Protein AF-A0AAT9HBZ9-F1 (afdb_monomer_lite)

Secondary structure (DSSP, 8-state):
-GGGGHHHHGGG-EEEEEES--TT--SS---GGGTGGG--TT--EEEEEESS-EEEE-STT------SS--EEEEEE-S----HIIIIIHHHTT-SEEEE-PPPTTHHHHSS-SSEEEEEEE---HHHHHHHHHHSPPEE-TTT--EESSSS-TTT---PPPPTT--------

Radius of gyration: 20.31 Å; chains: 1; bounding box: 42×44×54 Å

Sequence (173 aa):
MLASAGRLLIHYIHAGALLGSVARLDRVPVDLKQHAKSWMPGTQFAVVAHPQPQLVRLGPETRLDGPEFGTWMLVAKGQLPSDWVTATLAPAWNVQGLRETPLPAESPAWWGTGKVVEFCTYLPDLSVLYQLVTSVRRGRCHWCGIDVIGDRCVFCSAVPPAPEGTPALTRGT

Foldseek 3Di:
DLLLCCVVFQQQKWKWKKAQDQPPQDLAPDDCVVVVVPPDHPWIWTFTRPDHTDIDIDDDPDDDDEDPDEKEKEKEAFPAPDCCCVPPVCVVNVHPYYDYDHDPPCVCVNSVHRNIIIMMIGDPDPVVSVVSVVVADWDADPPPRDIHGDQADPPPRDGDDDPPDDPPPPDDD

Structure (mmCIF, N/CA/C/O backbone):
data_AF-A0AAT9HBZ9-F1
#
_entry.id   AF-A0AAT9HBZ9-F1
#
loop_
_atom_site.group_PDB
_atom_site.id
_atom_site.type_symbol
_atom_site.label_atom_id
_atom_site.label_alt_id
_atom_site.label_comp_id
_atom_site.label_asym_id
_atom_site.label_entity_id
_atom_site.label_seq_id
_atom_site.pdbx_PDB_ins_code
_atom_site.Cartn_x
_atom_site.Cartn_y
_atom_site.Cartn_z
_atom_site.occupancy
_atom_site.B_iso_or_equiv
_atom_site.auth_seq_id
_atom_site.auth_comp_id
_atom_site.auth_asym_id
_atom_site.auth_atom_id
_atom_site.pdbx_PDB_model_num
ATOM 1 N N . MET A 1 1 ? 13.230 5.069 -19.114 1.00 55.19 1 MET A N 1
ATOM 2 C CA . MET A 1 1 ? 13.623 3.704 -18.690 1.00 55.19 1 MET A CA 1
ATOM 3 C C . MET A 1 1 ? 12.900 3.241 -17.431 1.00 55.19 1 MET A C 1
ATOM 5 O O . MET A 1 1 ? 12.344 2.156 -17.477 1.00 55.19 1 MET A O 1
ATOM 9 N N . LEU A 1 2 ? 12.837 4.032 -16.349 1.00 57.94 2 LEU A N 1
ATOM 10 C CA . LEU A 1 2 ? 12.148 3.618 -15.112 1.00 57.94 2 LEU A CA 1
ATOM 11 C C . LEU A 1 2 ? 10.648 3.322 -15.315 1.00 57.94 2 LEU A C 1
ATOM 13 O O . LEU A 1 2 ? 10.149 2.319 -14.821 1.00 57.94 2 LEU A O 1
ATOM 17 N N . ALA A 1 3 ? 9.959 4.120 -16.139 1.00 60.16 3 ALA A N 1
ATOM 18 C CA . ALA A 1 3 ? 8.561 3.874 -16.510 1.00 60.16 3 ALA A CA 1
ATOM 19 C C . ALA A 1 3 ? 8.339 2.497 -17.177 1.00 60.16 3 ALA A C 1
ATOM 21 O O . ALA A 1 3 ? 7.303 1.872 -16.976 1.00 60.16 3 ALA A O 1
ATOM 22 N N . SER A 1 4 ? 9.332 1.984 -17.916 1.00 62.81 4 SER A N 1
ATOM 23 C CA . SER A 1 4 ? 9.277 0.655 -18.542 1.00 62.81 4 SER A CA 1
ATOM 24 C C . SER A 1 4 ? 9.409 -0.487 -17.534 1.00 62.81 4 SER A C 1
ATOM 26 O O . SER A 1 4 ? 9.047 -1.614 -17.849 1.00 62.81 4 SER A O 1
ATOM 28 N N . ALA A 1 5 ? 9.904 -0.210 -16.325 1.00 72.75 5 ALA A N 1
ATOM 29 C CA . ALA A 1 5 ? 10.064 -1.188 -15.257 1.00 72.75 5 ALA A CA 1
ATOM 30 C C . ALA A 1 5 ? 8.835 -1.280 -14.341 1.00 72.75 5 ALA A C 1
ATOM 32 O O . ALA A 1 5 ? 8.907 -1.957 -13.324 1.00 72.75 5 ALA A O 1
ATOM 33 N N . GLY A 1 6 ? 7.701 -0.647 -14.672 1.00 74.69 6 GLY A N 1
ATOM 34 C CA . GLY A 1 6 ? 6.510 -0.644 -13.809 1.00 74.69 6 GLY A CA 1
ATOM 35 C C . GLY A 1 6 ? 6.060 -2.043 -13.364 1.00 74.69 6 GLY A C 1
ATOM 36 O O . GLY A 1 6 ? 5.726 -2.236 -12.202 1.00 74.69 6 GLY A O 1
ATOM 37 N N . ARG A 1 7 ? 6.154 -3.047 -14.250 1.00 77.69 7 ARG A N 1
ATOM 38 C CA . ARG A 1 7 ? 5.854 -4.454 -13.920 1.00 77.69 7 ARG A CA 1
ATOM 39 C C . ARG A 1 7 ? 6.842 -5.088 -12.944 1.00 77.69 7 ARG A C 1
ATOM 41 O O . ARG A 1 7 ? 6.452 -5.958 -12.190 1.00 77.69 7 ARG A O 1
ATOM 48 N N . LEU A 1 8 ? 8.103 -4.666 -12.960 1.00 81.56 8 LEU A N 1
ATOM 49 C CA . LEU A 1 8 ? 9.094 -5.099 -11.977 1.00 81.56 8 LEU A CA 1
ATOM 50 C C . LEU A 1 8 ? 8.852 -4.387 -10.642 1.00 81.56 8 LEU A C 1
ATOM 52 O O . LEU A 1 8 ? 8.819 -5.015 -9.592 1.00 81.56 8 LEU A O 1
ATOM 56 N N . LEU A 1 9 ? 8.663 -3.068 -10.700 1.00 84.56 9 LEU A N 1
ATOM 57 C CA . LEU A 1 9 ? 8.566 -2.207 -9.526 1.00 84.56 9 LEU A CA 1
ATOM 58 C C . LEU A 1 9 ? 7.287 -2.434 -8.720 1.00 84.56 9 LEU A C 1
ATOM 60 O O . LEU A 1 9 ? 7.311 -2.231 -7.510 1.00 84.56 9 LEU A O 1
ATOM 64 N N . ILE A 1 10 ? 6.204 -2.903 -9.353 1.00 87.06 10 ILE A N 1
ATOM 65 C CA . ILE A 1 10 ? 4.963 -3.225 -8.641 1.00 87.06 10 ILE A CA 1
ATOM 66 C C . ILE A 1 10 ? 5.215 -4.251 -7.530 1.00 87.06 10 ILE A C 1
ATOM 68 O O . ILE A 1 10 ? 4.677 -4.091 -6.445 1.00 87.06 10 ILE A O 1
ATOM 72 N N . HIS A 1 11 ? 6.116 -5.223 -7.730 1.00 86.56 11 HIS A N 1
ATOM 73 C CA . HIS A 1 11 ? 6.459 -6.239 -6.727 1.00 86.56 11 HIS A CA 1
ATOM 74 C C . HIS A 1 11 ? 7.092 -5.664 -5.453 1.00 86.56 11 HIS A C 1
ATOM 76 O O . HIS A 1 11 ? 7.103 -6.331 -4.423 1.00 86.56 11 HIS A O 1
ATOM 82 N N . TYR A 1 12 ? 7.578 -4.423 -5.508 1.00 89.81 12 TYR A N 1
ATOM 83 C CA . TYR A 1 12 ? 8.163 -3.718 -4.370 1.00 89.81 12 TYR A CA 1
ATOM 84 C C . TYR A 1 12 ? 7.168 -2.783 -3.671 1.00 89.81 12 TYR A C 1
ATOM 86 O O . TYR A 1 12 ? 7.564 -1.975 -2.830 1.00 89.81 12 TYR A O 1
ATOM 94 N N . ILE A 1 13 ? 5.882 -2.889 -4.019 1.00 93.31 13 ILE A N 1
ATOM 95 C CA . ILE A 1 13 ? 4.790 -2.110 -3.444 1.00 93.31 13 ILE A CA 1
ATOM 96 C C . ILE A 1 13 ? 3.873 -3.033 -2.646 1.00 93.31 13 ILE A C 1
ATOM 98 O O . ILE A 1 13 ? 3.368 -4.017 -3.187 1.00 93.31 13 ILE A O 1
ATOM 102 N N . HIS A 1 14 ? 3.604 -2.695 -1.384 1.00 96.19 14 HIS A N 1
ATOM 103 C CA . HIS A 1 14 ? 2.510 -3.312 -0.628 1.00 96.19 14 HIS A CA 1
ATOM 104 C C . HIS A 1 14 ? 1.409 -2.281 -0.442 1.00 96.19 14 HIS A C 1
ATOM 106 O O . HIS A 1 14 ? 1.603 -1.289 0.259 1.00 96.19 14 HIS A O 1
ATOM 112 N N . ALA A 1 15 ? 0.268 -2.506 -1.088 1.00 96.75 15 ALA A N 1
ATOM 113 C CA . ALA A 1 15 ? -0.862 -1.587 -1.075 1.00 96.75 15 ALA A CA 1
ATOM 114 C C . ALA A 1 15 ? -2.043 -2.230 -0.357 1.00 96.75 15 ALA A C 1
ATOM 116 O O . ALA A 1 15 ? -2.399 -3.383 -0.627 1.00 96.75 15 ALA A O 1
ATOM 117 N N . GLY A 1 16 ? -2.659 -1.481 0.547 1.00 97.38 16 GLY A N 1
ATOM 118 C CA . GLY A 1 16 ? -3.715 -1.992 1.399 1.00 97.38 16 GLY A CA 1
ATOM 119 C C . GLY A 1 16 ? -4.492 -0.895 2.105 1.00 97.38 16 GLY A C 1
ATOM 120 O O . GLY A 1 16 ? -4.260 0.298 1.914 1.00 97.38 16 GLY A O 1
ATOM 121 N N . ALA A 1 17 ? -5.444 -1.315 2.926 1.00 97.81 17 ALA A N 1
ATOM 122 C CA . ALA A 1 17 ? -6.250 -0.411 3.718 1.00 97.81 17 ALA A CA 1
ATOM 123 C C . ALA A 1 17 ? -6.763 -1.064 4.996 1.00 97.81 17 ALA A C 1
ATOM 125 O O . ALA A 1 17 ? -7.047 -2.260 5.051 1.00 97.81 17 ALA A O 1
ATOM 126 N N . LEU A 1 18 ? -6.964 -0.234 6.014 1.00 97.25 18 LEU A N 1
ATOM 127 C CA . LEU A 1 18 ? -7.850 -0.540 7.121 1.00 97.25 18 LEU A CA 1
ATOM 128 C C . LEU A 1 18 ? -9.253 -0.029 6.788 1.00 97.25 18 LEU A C 1
ATOM 130 O O . LEU A 1 18 ? -9.443 1.158 6.524 1.00 97.25 18 LEU A O 1
ATOM 134 N N . LEU A 1 19 ? -10.242 -0.917 6.821 1.00 95.38 19 LEU A N 1
ATOM 135 C CA . LEU A 1 19 ? -11.616 -0.638 6.420 1.00 95.38 19 LEU A CA 1
ATOM 136 C C . LEU A 1 19 ? -12.575 -0.780 7.600 1.00 95.38 19 LEU A C 1
ATOM 138 O O . LEU A 1 19 ? -12.548 -1.765 8.335 1.00 95.38 19 LEU A O 1
ATOM 142 N N . GLY A 1 20 ? -13.495 0.172 7.738 1.00 92.38 20 GLY A N 1
ATOM 143 C CA . GLY A 1 20 ? -14.619 0.081 8.676 1.00 92.38 20 GLY A CA 1
ATOM 144 C C . GLY A 1 20 ? -15.790 -0.766 8.162 1.00 92.38 20 GLY A C 1
ATOM 145 O O . GLY A 1 20 ? -16.784 -0.928 8.866 1.00 92.38 20 GLY A O 1
ATOM 146 N N . SER A 1 21 ? -15.728 -1.243 6.916 1.00 88.94 21 SER A N 1
ATOM 147 C CA . SER A 1 21 ? -16.695 -2.170 6.321 1.00 88.94 21 SER A CA 1
ATOM 148 C C . SER A 1 21 ? -16.117 -2.798 5.055 1.00 88.94 21 SER A C 1
ATOM 150 O O . SER A 1 21 ? -15.439 -2.119 4.292 1.00 88.94 21 SER A O 1
ATOM 152 N N . VAL A 1 22 ? -16.445 -4.067 4.810 1.00 89.56 22 VAL A N 1
ATOM 153 C CA . VAL A 1 22 ? -16.076 -4.819 3.595 1.00 89.56 22 VAL A CA 1
ATOM 154 C C . VAL A 1 22 ? -17.304 -5.230 2.772 1.00 89.56 22 VAL A C 1
ATOM 156 O O . VAL A 1 22 ? -17.195 -6.005 1.831 1.00 89.56 22 VAL A O 1
ATOM 159 N N . ALA A 1 23 ? -18.492 -4.708 3.105 1.00 87.38 23 ALA A N 1
ATOM 160 C CA . ALA A 1 23 ? -19.762 -5.142 2.508 1.00 87.38 23 ALA A CA 1
ATOM 161 C C . ALA A 1 23 ? -19.868 -4.885 0.993 1.00 87.38 23 ALA A C 1
ATOM 163 O O . ALA A 1 23 ? -20.627 -5.562 0.308 1.00 87.38 23 ALA A O 1
ATOM 164 N N . ARG A 1 24 ? -19.123 -3.902 0.475 1.00 88.62 24 ARG A N 1
ATOM 165 C CA . ARG A 1 24 ? -19.039 -3.568 -0.958 1.00 88.62 24 ARG A CA 1
ATOM 166 C C . ARG A 1 24 ? -17.615 -3.704 -1.502 1.00 88.62 24 ARG A C 1
ATOM 168 O O . ARG A 1 24 ? -17.276 -3.041 -2.474 1.00 88.62 24 ARG A O 1
ATOM 175 N N . LEU A 1 25 ? -16.774 -4.502 -0.844 1.00 89.62 25 LEU A N 1
ATOM 176 C CA . LEU A 1 25 ? -15.423 -4.768 -1.320 1.00 89.62 25 LEU A CA 1
ATOM 177 C C . LEU A 1 25 ? -15.493 -5.820 -2.432 1.00 89.62 25 LEU A C 1
ATOM 179 O O . LEU A 1 25 ? -15.682 -7.002 -2.161 1.00 89.62 25 LEU A O 1
ATOM 183 N N . ASP A 1 26 ? -15.373 -5.372 -3.675 1.00 88.38 26 ASP A N 1
ATOM 184 C CA . ASP A 1 26 ? -15.516 -6.190 -4.886 1.00 88.38 26 ASP A CA 1
ATOM 185 C C . ASP A 1 26 ? -14.210 -6.330 -5.685 1.00 88.38 26 ASP A C 1
ATOM 187 O O . ASP A 1 26 ? -14.043 -7.280 -6.446 1.00 88.38 26 ASP A O 1
ATOM 191 N N . ARG A 1 27 ? -13.266 -5.400 -5.501 1.00 87.75 27 ARG A N 1
ATOM 192 C CA . ARG A 1 27 ? -12.015 -5.322 -6.279 1.00 87.75 27 ARG A CA 1
ATOM 193 C C . ARG A 1 27 ? -10.865 -6.179 -5.759 1.00 87.75 27 ARG A C 1
ATOM 195 O O . ARG A 1 27 ? -9.911 -6.405 -6.498 1.00 87.75 27 ARG A O 1
ATOM 202 N N . VAL A 1 28 ? -10.929 -6.644 -4.513 1.00 88.19 28 VAL A N 1
ATOM 203 C CA . VAL A 1 28 ? -9.879 -7.477 -3.912 1.00 88.19 28 VAL A CA 1
ATOM 204 C C . VAL A 1 28 ? -10.365 -8.930 -3.902 1.00 88.19 28 VAL A C 1
ATOM 206 O O . VAL A 1 28 ? -11.390 -9.205 -3.278 1.00 88.19 28 VAL A O 1
ATOM 209 N N . PRO A 1 29 ? -9.674 -9.870 -4.576 1.00 84.62 29 PRO A N 1
ATOM 210 C CA . PRO A 1 29 ? -10.124 -11.255 -4.693 1.00 84.62 29 PRO A CA 1
ATOM 211 C C . PRO A 1 29 ? -9.793 -12.047 -3.418 1.00 84.62 29 PRO A C 1
ATOM 213 O O . PRO A 1 29 ? -8.898 -12.886 -3.399 1.00 84.62 29 PRO A O 1
ATOM 216 N N . VAL A 1 30 ? -10.507 -11.754 -2.334 1.00 81.62 30 VAL A N 1
ATOM 217 C CA . VAL A 1 30 ? -10.395 -12.427 -1.030 1.00 81.62 30 VAL A CA 1
ATOM 218 C C . VAL A 1 30 ? -11.646 -13.251 -0.750 1.00 81.62 30 VAL A C 1
ATOM 220 O O . VAL A 1 30 ? -12.753 -12.872 -1.140 1.00 81.62 30 VAL A O 1
ATOM 223 N N . ASP A 1 31 ? -11.494 -14.385 -0.061 1.00 73.19 31 ASP A N 1
ATOM 224 C CA . ASP A 1 31 ? -12.644 -15.210 0.313 1.00 73.19 31 ASP A CA 1
ATOM 225 C C . ASP A 1 31 ? -13.422 -14.571 1.474 1.00 73.19 31 ASP A C 1
ATOM 227 O O . ASP A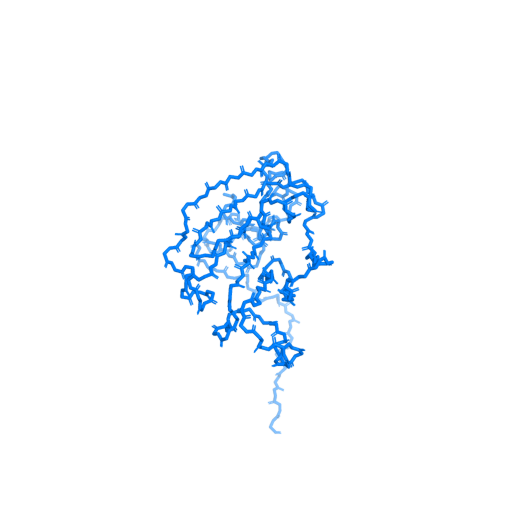 1 31 ? -13.177 -14.806 2.658 1.00 73.19 31 ASP A O 1
ATOM 231 N N . LEU A 1 32 ? -14.407 -13.747 1.121 1.00 67.25 32 LEU A N 1
ATOM 232 C CA . LEU A 1 32 ? -15.308 -13.102 2.075 1.00 67.25 32 LEU A CA 1
ATOM 233 C C . LEU A 1 32 ? -16.221 -14.109 2.797 1.00 67.25 32 LEU A C 1
ATOM 235 O O . LEU A 1 32 ? -16.739 -13.802 3.877 1.00 67.25 32 LEU A O 1
ATOM 239 N N . LYS A 1 33 ? -16.429 -15.316 2.239 1.00 58.41 33 LYS A N 1
ATOM 240 C CA . LYS A 1 33 ? -17.367 -16.305 2.799 1.00 58.41 33 LYS A CA 1
ATOM 241 C C . LYS A 1 33 ? -16.871 -16.880 4.123 1.00 58.41 33 LYS A C 1
ATOM 243 O O . LYS A 1 33 ? -17.697 -17.210 4.973 1.00 58.41 33 LYS A O 1
ATOM 248 N N . GLN A 1 34 ? -15.558 -16.913 4.349 1.00 52.62 34 GLN A N 1
ATOM 249 C CA . GLN A 1 34 ? -14.981 -17.336 5.630 1.00 52.62 34 GLN A CA 1
ATOM 250 C C . GLN A 1 34 ? -15.211 -16.315 6.763 1.00 52.62 34 GLN A C 1
ATOM 252 O O . GLN A 1 34 ? -15.172 -16.681 7.936 1.00 52.62 34 GLN A O 1
ATOM 257 N N . HIS A 1 35 ? -15.552 -15.060 6.437 1.00 53.56 35 HIS A N 1
ATOM 258 C CA . HIS A 1 35 ? -15.746 -13.977 7.413 1.00 53.56 35 HIS A CA 1
ATOM 259 C C . HIS A 1 35 ? -17.201 -13.483 7.543 1.00 53.56 35 HIS A C 1
ATOM 261 O O . HIS A 1 35 ? -17.500 -12.662 8.416 1.00 53.56 35 HIS A O 1
ATOM 267 N N . ALA A 1 36 ? -18.130 -14.021 6.744 1.00 56.06 36 ALA A N 1
ATOM 268 C CA . ALA A 1 36 ? -19.552 -13.654 6.744 1.00 56.06 36 ALA A CA 1
ATOM 269 C C . ALA A 1 36 ? -20.273 -13.909 8.086 1.00 56.06 36 ALA A C 1
ATOM 271 O O . ALA A 1 36 ? -21.238 -13.224 8.414 1.00 56.06 36 ALA A O 1
ATOM 272 N N . LYS A 1 37 ? -19.788 -14.849 8.912 1.00 50.34 37 LYS A N 1
ATOM 273 C CA . LYS A 1 37 ? -20.393 -15.173 10.222 1.00 50.34 37 LYS A CA 1
ATOM 274 C C . LYS A 1 37 ? -20.172 -14.107 11.311 1.00 50.34 37 LYS A C 1
ATOM 276 O O . LYS A 1 37 ? -20.688 -14.260 12.411 1.00 50.34 37 LYS A O 1
ATOM 281 N N . SER A 1 38 ? -19.412 -13.045 11.035 1.00 47.84 38 SER A N 1
ATOM 282 C CA . SER A 1 38 ? -18.873 -12.132 12.054 1.00 47.84 38 SER A CA 1
ATOM 283 C C . SER A 1 38 ? -19.282 -10.661 11.873 1.00 47.84 38 SER A C 1
ATOM 285 O O . SER A 1 38 ? -18.609 -9.770 12.399 1.00 47.84 38 SER A O 1
ATOM 287 N N . TRP A 1 39 ? -20.349 -10.358 11.130 1.00 59.09 39 TRP A N 1
ATOM 288 C CA . TRP A 1 39 ? -20.784 -8.974 10.892 1.00 59.09 39 TRP A CA 1
ATOM 289 C C . TRP A 1 39 ? -21.436 -8.350 12.133 1.00 59.09 39 TRP A C 1
ATOM 291 O O . TRP A 1 39 ? -22.644 -8.153 12.214 1.00 59.09 39 TRP A O 1
ATOM 301 N N . MET A 1 40 ? -20.593 -8.033 13.113 1.00 61.88 40 MET A N 1
ATOM 302 C CA . MET A 1 40 ? -20.917 -7.208 14.265 1.00 61.88 40 MET A CA 1
ATOM 303 C C . MET A 1 40 ? -20.526 -5.755 13.957 1.00 61.88 40 MET A C 1
ATOM 305 O O . MET A 1 40 ? -19.398 -5.516 13.494 1.00 61.88 40 MET A O 1
ATOM 309 N N . PRO A 1 41 ? -21.415 -4.781 14.224 1.00 59.66 41 PRO A N 1
ATOM 310 C CA . PRO A 1 41 ? -21.100 -3.358 14.129 1.00 59.66 41 PRO A CA 1
ATOM 311 C C . PRO A 1 41 ? -19.823 -3.013 14.907 1.00 59.66 41 PRO A C 1
ATOM 313 O O . PRO A 1 41 ? -19.596 -3.537 15.992 1.00 59.66 41 PRO A O 1
ATOM 316 N N . GLY A 1 42 ? -18.982 -2.140 14.349 1.00 72.12 42 GLY A N 1
ATOM 317 C CA . GLY A 1 42 ? -17.733 -1.698 14.988 1.00 72.12 42 GLY A CA 1
ATOM 318 C C . GLY A 1 42 ? -16.496 -2.549 14.675 1.00 72.12 42 GLY A C 1
ATOM 319 O O . GLY A 1 42 ? -15.401 -2.198 15.101 1.00 72.12 42 GLY A O 1
ATOM 320 N N . THR A 1 43 ? -16.631 -3.625 13.897 1.00 85.88 43 THR A N 1
ATOM 321 C CA . THR A 1 43 ? -15.476 -4.410 13.435 1.00 85.88 43 THR A CA 1
ATOM 322 C C . THR A 1 43 ? -14.714 -3.676 12.326 1.00 85.88 43 THR A C 1
ATOM 324 O O . THR A 1 43 ? -15.319 -3.223 11.355 1.00 85.88 43 THR A O 1
ATOM 327 N N . GLN A 1 44 ? -13.388 -3.604 12.450 1.00 92.38 44 GLN A N 1
ATOM 328 C CA . GLN A 1 44 ? -12.482 -3.133 11.399 1.00 92.38 44 GLN A CA 1
ATOM 329 C C . GLN A 1 44 ? -11.814 -4.325 10.696 1.00 92.38 44 GLN A C 1
ATOM 331 O O . GLN A 1 44 ? -11.704 -5.414 11.266 1.00 92.38 44 GLN A O 1
ATOM 336 N N . PHE A 1 45 ? -11.370 -4.121 9.460 1.00 93.31 45 PHE A N 1
ATOM 337 C CA . PHE A 1 45 ? -10.748 -5.145 8.623 1.00 93.31 45 PHE A CA 1
ATOM 338 C C . PHE A 1 45 ? -9.451 -4.601 8.045 1.00 93.31 45 PHE A C 1
ATOM 340 O O . PHE A 1 45 ? -9.465 -3.535 7.434 1.00 93.31 45 PHE A O 1
ATOM 347 N N . ALA A 1 46 ? -8.350 -5.320 8.228 1.00 95.56 46 ALA A N 1
ATOM 348 C CA . ALA A 1 46 ? -7.091 -4.996 7.579 1.00 95.56 46 ALA A CA 1
ATOM 349 C C . ALA A 1 46 ? -7.016 -5.774 6.260 1.00 95.56 46 ALA A C 1
ATOM 351 O O . ALA A 1 46 ? -7.252 -6.984 6.228 1.00 95.56 46 ALA A O 1
ATOM 352 N N . VAL A 1 47 ? -6.749 -5.062 5.171 1.00 95.81 47 VAL A N 1
ATOM 353 C CA . VAL A 1 47 ? -6.753 -5.603 3.813 1.00 95.81 47 VAL A CA 1
ATOM 354 C C . VAL A 1 47 ? -5.437 -5.263 3.135 1.00 95.81 47 VAL A C 1
ATOM 356 O O . VAL A 1 47 ? -5.011 -4.112 3.154 1.00 95.81 47 VAL A O 1
ATOM 359 N N . VAL A 1 48 ? -4.827 -6.253 2.494 1.00 96.38 48 VAL A N 1
ATOM 360 C CA . VAL A 1 48 ? -3.753 -6.068 1.512 1.00 96.38 48 VAL A CA 1
ATOM 361 C C . VAL A 1 48 ? -4.346 -6.411 0.155 1.00 96.38 48 VAL A C 1
ATOM 363 O O . VAL A 1 48 ? -4.956 -7.463 -0.005 1.00 96.38 48 VAL A O 1
ATOM 366 N N . ALA A 1 49 ? -4.218 -5.514 -0.817 1.00 95.12 49 ALA A N 1
ATOM 367 C CA . ALA A 1 49 ? -4.657 -5.743 -2.192 1.00 95.12 49 ALA A CA 1
ATOM 368 C C . ALA A 1 49 ? -3.505 -6.210 -3.093 1.00 95.12 49 ALA A C 1
ATOM 370 O O . ALA A 1 49 ? -3.730 -6.931 -4.063 1.00 95.12 49 ALA A O 1
ATOM 371 N N . HIS A 1 50 ? -2.280 -5.796 -2.773 1.00 93.19 50 HIS A N 1
ATOM 372 C CA . HIS A 1 50 ? -1.062 -6.117 -3.509 1.00 93.19 50 HIS A CA 1
ATOM 373 C C . HIS A 1 50 ? 0.110 -6.246 -2.520 1.00 93.19 50 HIS A C 1
ATOM 375 O O . HIS A 1 50 ? 0.163 -5.439 -1.589 1.00 93.19 50 HIS A O 1
ATOM 381 N N . PRO A 1 51 ? 1.067 -7.178 -2.707 1.00 91.31 51 PRO A N 1
ATOM 382 C CA . PRO A 1 51 ? 1.209 -8.112 -3.834 1.00 91.31 51 PRO A CA 1
ATOM 383 C C . PRO A 1 51 ? 0.313 -9.344 -3.760 1.00 91.31 51 PRO A C 1
ATOM 385 O O . PRO A 1 51 ? -0.148 -9.823 -4.793 1.00 91.31 51 PRO A O 1
ATOM 388 N N . GLN A 1 52 ? 0.038 -9.836 -2.555 1.00 91.75 52 GLN A N 1
ATOM 389 C CA . GLN A 1 52 ? -0.863 -10.960 -2.336 1.00 91.75 52 GLN A CA 1
ATOM 390 C C . GLN A 1 52 ? -2.114 -10.471 -1.605 1.00 91.75 52 GLN A C 1
ATOM 392 O O . GLN A 1 52 ? -1.987 -9.895 -0.524 1.00 91.75 52 GLN A O 1
ATOM 397 N N . PRO A 1 53 ? -3.312 -10.668 -2.180 1.00 93.62 53 PRO A N 1
ATOM 398 C CA . PRO A 1 53 ? -4.559 -10.292 -1.536 1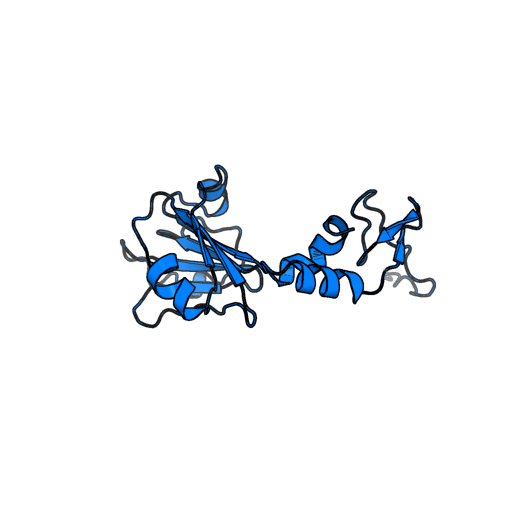.00 93.62 53 PRO A CA 1
ATOM 399 C C . PRO A 1 53 ? -4.740 -10.979 -0.178 1.00 93.62 53 PRO A C 1
ATOM 401 O O . PRO A 1 53 ? -4.737 -12.206 -0.093 1.00 93.62 53 PRO A O 1
ATOM 404 N N . GLN A 1 54 ? -4.935 -10.189 0.876 1.00 93.88 54 GLN A N 1
ATOM 405 C CA . GLN A 1 54 ? -5.221 -10.664 2.231 1.00 93.88 54 GLN A CA 1
ATOM 406 C C . GLN A 1 54 ? -6.356 -9.850 2.825 1.00 93.88 54 GLN A C 1
ATOM 408 O O . GLN A 1 54 ? -6.448 -8.642 2.614 1.00 93.88 54 GLN A O 1
ATOM 413 N N . LEU A 1 55 ? -7.203 -10.505 3.609 1.00 92.56 55 LEU A N 1
ATOM 414 C CA . LEU A 1 55 ? -8.216 -9.845 4.414 1.00 92.56 55 LEU A CA 1
ATOM 415 C C . LEU A 1 55 ? -8.254 -10.523 5.770 1.00 92.56 55 LEU A C 1
ATOM 417 O O . LEU A 1 55 ? -8.479 -11.726 5.865 1.00 92.56 55 LEU A O 1
ATOM 421 N N . VAL A 1 56 ? -8.062 -9.733 6.818 1.00 91.44 56 VAL A N 1
ATOM 422 C CA . VAL A 1 56 ? -8.119 -10.203 8.199 1.00 91.44 56 VAL A CA 1
ATOM 423 C C . VAL A 1 56 ? -8.998 -9.274 9.021 1.00 91.44 56 VAL A C 1
ATOM 425 O O . VAL A 1 56 ? -9.013 -8.053 8.848 1.00 91.44 56 VAL A O 1
ATOM 428 N N . ARG A 1 57 ? -9.761 -9.858 9.942 1.00 90.25 57 ARG A N 1
ATOM 429 C CA . ARG A 1 57 ? -10.493 -9.086 10.946 1.00 90.25 57 ARG A CA 1
ATOM 430 C C . ARG A 1 57 ? -9.489 -8.466 11.919 1.00 90.25 57 ARG A C 1
ATOM 43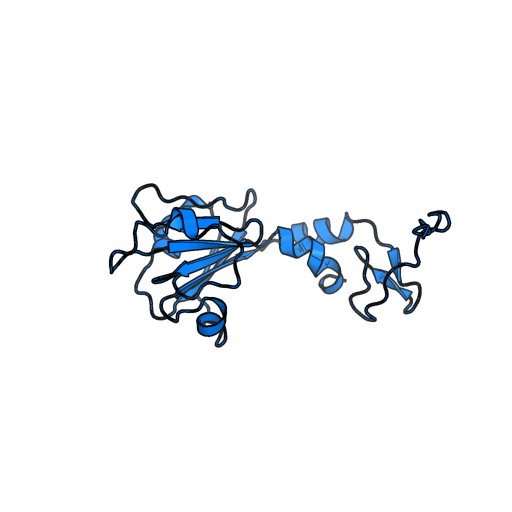2 O O . ARG A 1 57 ? -8.572 -9.153 12.366 1.00 90.25 57 ARG A O 1
ATOM 439 N N . LEU A 1 58 ? -9.688 -7.195 12.266 1.00 90.88 58 LEU A N 1
ATOM 440 C CA . LEU A 1 58 ? -8.863 -6.521 13.261 1.00 90.88 58 LEU A CA 1
ATOM 441 C C . LEU A 1 58 ? -9.162 -7.059 14.671 1.00 90.88 58 LEU A C 1
ATOM 443 O O . LEU A 1 58 ? -10.320 -7.137 15.087 1.00 90.88 58 LEU A O 1
ATOM 447 N N . GLY A 1 59 ? -8.106 -7.406 15.394 1.00 88.19 59 GLY A N 1
ATOM 448 C CA . GLY A 1 59 ? -8.076 -7.923 16.753 1.00 88.19 59 GLY A CA 1
ATOM 449 C C . GLY A 1 59 ? -6.650 -7.840 17.322 1.00 88.19 59 GLY A C 1
ATOM 450 O O . GLY A 1 59 ? -5.744 -7.371 16.633 1.00 88.19 59 GLY A O 1
ATOM 451 N N . PRO A 1 60 ? -6.428 -8.283 18.571 1.00 84.12 60 PRO A N 1
ATOM 452 C CA . PRO A 1 60 ? -5.147 -8.097 19.266 1.00 84.12 60 PRO A CA 1
ATOM 453 C C . PRO A 1 60 ? -3.939 -8.719 18.551 1.00 84.12 60 PRO A C 1
ATOM 455 O O . PRO A 1 60 ? -2.868 -8.130 18.526 1.00 84.12 60 PRO A O 1
ATOM 458 N N . GLU A 1 61 ? -4.135 -9.879 17.920 1.00 85.38 61 GLU A N 1
ATOM 459 C CA . GLU A 1 61 ? -3.085 -10.638 17.225 1.00 85.38 61 GLU A CA 1
ATOM 460 C C . GLU A 1 61 ? -3.092 -10.414 15.704 1.00 85.38 61 GLU A C 1
ATOM 462 O O . GLU A 1 61 ? -2.532 -11.211 14.949 1.00 85.38 61 GLU A O 1
ATOM 467 N N . THR A 1 62 ? -3.768 -9.369 15.214 1.00 88.81 62 THR A N 1
ATOM 468 C CA . THR A 1 62 ? -3.849 -9.127 13.770 1.00 88.81 62 THR A CA 1
ATOM 469 C C . THR A 1 62 ? -2.472 -8.859 13.184 1.00 88.81 62 THR A C 1
ATOM 471 O O . THR A 1 62 ? -1.782 -7.919 13.574 1.00 88.81 62 THR A O 1
ATOM 474 N N . ARG A 1 63 ? -2.114 -9.662 12.182 1.00 89.94 63 ARG A N 1
ATOM 475 C CA . ARG A 1 63 ? -0.904 -9.509 11.379 1.00 89.94 63 ARG A CA 1
ATOM 476 C C . ARG A 1 63 ? -1.265 -9.574 9.902 1.00 89.94 63 ARG A C 1
ATOM 478 O O . ARG A 1 63 ? -2.215 -10.255 9.522 1.00 89.94 63 ARG A O 1
ATOM 485 N N . LEU A 1 64 ? -0.508 -8.833 9.107 1.00 94.38 64 LEU A N 1
ATOM 486 C CA . LEU A 1 64 ? -0.521 -8.874 7.651 1.00 94.38 64 LEU A CA 1
ATOM 487 C C . LEU A 1 64 ? 0.888 -9.220 7.193 1.00 94.38 64 LEU A C 1
ATOM 489 O O . LEU A 1 64 ? 1.847 -8.714 7.791 1.00 94.38 64 LEU A O 1
ATOM 493 N N . ASP A 1 65 ? 1.013 -10.009 6.130 1.00 94.25 65 ASP A N 1
ATOM 494 C CA . ASP A 1 65 ? 2.335 -10.238 5.553 1.00 94.25 65 ASP A CA 1
ATOM 495 C C . ASP A 1 65 ? 2.845 -8.937 4.931 1.00 94.25 65 ASP A C 1
ATOM 497 O O . ASP A 1 65 ? 2.125 -8.232 4.216 1.00 94.25 65 ASP A O 1
ATOM 501 N N . GLY A 1 66 ? 4.080 -8.595 5.278 1.00 93.19 66 GLY A N 1
ATOM 502 C CA . GLY A 1 66 ? 4.707 -7.331 4.929 1.00 93.19 66 GLY A CA 1
ATOM 503 C C . GLY A 1 66 ? 5.917 -7.493 4.017 1.00 93.19 66 GLY A C 1
ATOM 504 O O . GLY A 1 66 ? 6.315 -8.612 3.695 1.00 93.19 66 GLY A O 1
ATOM 505 N N . PRO A 1 67 ? 6.529 -6.369 3.620 1.00 93.25 67 PRO A N 1
ATOM 506 C CA . PRO A 1 67 ? 7.748 -6.383 2.826 1.00 93.25 67 PRO A CA 1
ATOM 507 C C . PRO A 1 67 ? 8.916 -7.017 3.593 1.00 93.25 67 PRO A C 1
ATOM 509 O O . PRO A 1 67 ? 9.138 -6.731 4.767 1.00 93.25 67 PRO A O 1
ATOM 512 N N . GLU A 1 68 ? 9.730 -7.804 2.889 1.00 90.19 68 GLU A N 1
ATOM 513 C CA . GLU A 1 68 ? 10.976 -8.399 3.408 1.00 90.19 68 GLU A CA 1
ATOM 514 C C . GLU A 1 68 ? 12.204 -7.483 3.216 1.00 90.19 68 GLU A C 1
ATOM 516 O O . GLU A 1 68 ? 13.352 -7.894 3.371 1.00 90.19 68 GLU A O 1
ATOM 521 N N . PHE A 1 69 ? 11.975 -6.226 2.838 1.00 88.62 69 PHE A N 1
ATOM 522 C CA . PHE A 1 69 ? 13.001 -5.232 2.530 1.00 88.62 69 PHE A CA 1
ATOM 523 C C . PHE A 1 69 ? 12.647 -3.878 3.154 1.00 88.62 69 PHE A C 1
ATOM 525 O O . PHE A 1 69 ? 11.489 -3.598 3.463 1.00 88.62 69 PHE A O 1
ATOM 532 N N . GLY A 1 70 ? 13.654 -3.017 3.328 1.00 90.31 70 GLY A N 1
ATOM 533 C CA . GLY A 1 70 ? 13.464 -1.676 3.881 1.00 90.31 70 GLY A CA 1
ATOM 534 C C . GLY A 1 70 ? 12.537 -0.836 3.003 1.00 90.31 70 GLY A C 1
ATOM 535 O O . GLY A 1 70 ? 12.823 -0.607 1.828 1.00 90.31 70 GLY A O 1
ATOM 536 N N . THR A 1 71 ? 11.423 -0.374 3.571 1.00 95.25 71 THR A N 1
ATOM 537 C CA . THR A 1 71 ? 10.424 0.428 2.855 1.00 95.25 71 THR A CA 1
ATOM 538 C C . THR A 1 71 ? 10.107 1.724 3.575 1.00 95.25 71 THR A C 1
ATOM 540 O O . THR A 1 71 ? 10.318 1.864 4.780 1.00 95.25 71 THR A O 1
ATOM 543 N N . TRP A 1 72 ? 9.576 2.681 2.822 1.00 97.31 72 TRP A N 1
ATOM 544 C CA . TRP A 1 72 ? 8.811 3.798 3.368 1.00 97.31 72 TRP A CA 1
ATOM 545 C C . TRP A 1 72 ? 7.325 3.537 3.156 1.00 97.31 72 TRP A C 1
ATOM 547 O O . TRP A 1 72 ? 6.955 2.830 2.224 1.00 97.31 72 TRP A O 1
ATOM 557 N N . MET A 1 73 ? 6.478 4.117 4.003 1.00 98.19 73 MET A N 1
ATOM 558 C CA . MET A 1 73 ? 5.025 3.983 3.939 1.00 98.19 73 MET A CA 1
ATOM 559 C C . MET A 1 73 ? 4.366 5.344 3.733 1.00 98.19 73 MET A C 1
ATOM 561 O O . MET A 1 73 ? 4.632 6.304 4.458 1.00 98.19 73 MET A O 1
ATOM 565 N N . LEU A 1 74 ? 3.466 5.407 2.758 1.00 98.12 74 LEU A N 1
ATOM 566 C CA . LEU A 1 74 ? 2.463 6.453 2.637 1.00 98.12 74 LEU A CA 1
ATOM 567 C C . LEU A 1 74 ? 1.203 6.013 3.376 1.00 98.12 74 LEU A C 1
ATOM 569 O O . LEU A 1 74 ? 0.792 4.860 3.245 1.00 98.12 74 LEU A O 1
ATOM 573 N N . VAL A 1 75 ? 0.582 6.932 4.111 1.00 98.19 75 VAL A N 1
ATOM 574 C CA . VAL A 1 75 ? -0.695 6.711 4.797 1.00 98.19 75 VAL A CA 1
ATOM 575 C C . VAL A 1 75 ? -1.668 7.819 4.425 1.00 98.19 75 VAL A C 1
ATOM 577 O O . VAL A 1 75 ? -1.331 8.999 4.502 1.00 98.19 75 VAL A O 1
ATOM 580 N N . ALA A 1 76 ? -2.887 7.446 4.050 1.00 97.81 76 ALA A N 1
ATOM 581 C CA . ALA A 1 76 ? -3.943 8.379 3.698 1.00 97.81 76 ALA A CA 1
ATOM 582 C C . ALA A 1 76 ? -5.188 8.122 4.550 1.00 97.81 76 ALA A C 1
ATOM 584 O O . ALA A 1 76 ? -5.803 7.055 4.496 1.00 97.81 76 ALA A O 1
ATOM 585 N N . LYS A 1 77 ? -5.556 9.103 5.375 1.00 95.75 77 LYS A N 1
ATOM 586 C CA . LYS A 1 77 ? -6.655 8.977 6.339 1.00 95.75 77 LYS A CA 1
ATOM 587 C C . LYS A 1 77 ? -7.972 9.429 5.710 1.00 95.75 77 LYS A C 1
ATOM 589 O O . LYS A 1 77 ? -8.093 10.563 5.255 1.00 95.75 77 LYS A O 1
ATOM 594 N N . GLY A 1 78 ? -8.957 8.537 5.701 1.00 93.44 78 GLY A N 1
ATOM 595 C CA . GLY A 1 78 ? -10.349 8.841 5.385 1.00 93.44 78 GLY A CA 1
ATOM 596 C C . GLY A 1 78 ? -11.183 9.072 6.643 1.00 93.44 78 GLY A C 1
ATOM 597 O O . GLY A 1 78 ? -10.709 9.597 7.646 1.00 93.44 78 GLY A O 1
ATOM 598 N N . GLN A 1 79 ? -12.449 8.652 6.609 1.00 93.88 79 GLN A N 1
ATOM 599 C CA . GLN A 1 79 ? -13.408 8.882 7.701 1.00 93.88 79 GLN A CA 1
ATOM 600 C C . GLN A 1 79 ? -13.294 7.867 8.852 1.00 93.88 79 GLN A C 1
ATOM 602 O O . GLN A 1 79 ? -14.167 7.820 9.719 1.00 93.88 79 GLN A O 1
ATOM 607 N N . LEU A 1 80 ? -12.280 6.998 8.840 1.00 94.06 80 LEU A N 1
ATOM 608 C CA . LEU A 1 80 ? -12.072 5.993 9.880 1.00 94.06 80 LEU A CA 1
ATOM 609 C C . LEU A 1 80 ? -11.112 6.540 10.951 1.00 94.06 80 LEU A C 1
ATOM 611 O O . LEU A 1 80 ? -9.937 6.736 10.645 1.00 94.06 80 LEU A O 1
ATOM 615 N N . PRO A 1 81 ? -11.567 6.760 12.199 1.00 91.81 81 PRO A N 1
ATOM 616 C CA . PRO A 1 81 ? -10.711 7.253 13.274 1.00 91.81 81 PRO A CA 1
ATOM 617 C C . PRO A 1 81 ? -9.889 6.099 13.864 1.00 91.81 81 PRO A C 1
ATOM 619 O O . PRO A 1 81 ? -10.255 5.518 14.882 1.00 91.81 81 PRO A O 1
ATOM 622 N N . SER A 1 82 ? -8.809 5.719 13.185 1.00 93.38 82 SER A N 1
ATOM 623 C CA . SER A 1 82 ? -7.882 4.680 13.639 1.00 93.38 82 SER A CA 1
ATOM 624 C C . SER A 1 82 ? -6.448 5.054 13.286 1.00 93.38 82 SER A C 1
ATOM 626 O O . SER A 1 82 ? -6.179 5.556 12.194 1.00 93.38 82 SER A O 1
ATOM 628 N N . ASP A 1 83 ? -5.532 4.787 14.208 1.00 95.19 83 ASP A N 1
ATOM 629 C CA . ASP A 1 83 ? -4.088 4.947 14.054 1.00 95.19 83 ASP A CA 1
ATOM 630 C C . ASP A 1 83 ? -3.367 3.602 13.881 1.00 95.19 83 ASP A C 1
ATOM 632 O O . ASP A 1 83 ? -2.146 3.587 13.755 1.00 95.19 83 ASP A O 1
ATOM 636 N N . TRP A 1 84 ? -4.090 2.477 13.814 1.00 96.25 84 TRP A N 1
ATOM 637 C CA . TRP A 1 84 ? -3.504 1.130 13.763 1.00 96.25 84 TRP A CA 1
ATOM 638 C C . TRP A 1 84 ? -2.460 0.961 12.648 1.00 96.25 84 TRP A C 1
ATOM 640 O O . TRP A 1 84 ? -1.425 0.328 12.848 1.00 96.25 84 TRP A O 1
ATOM 650 N N . VAL A 1 85 ? -2.680 1.583 11.484 1.00 97.38 85 VAL A N 1
ATOM 651 C CA . VAL A 1 85 ? -1.712 1.572 10.374 1.00 97.38 85 VAL A CA 1
ATOM 652 C C . VAL A 1 85 ? -0.376 2.197 10.797 1.00 97.38 85 VAL A C 1
ATOM 654 O O . VAL A 1 85 ? 0.685 1.632 10.550 1.00 97.38 85 VAL A O 1
ATOM 657 N N . THR A 1 86 ? -0.412 3.348 11.465 1.00 97.31 86 THR A N 1
ATOM 658 C CA . THR A 1 86 ? 0.794 4.076 11.884 1.00 97.31 86 THR A CA 1
ATOM 659 C C . THR A 1 86 ? 1.403 3.522 13.171 1.00 97.31 86 THR A C 1
ATOM 661 O O . THR A 1 86 ? 2.621 3.499 13.305 1.00 97.31 86 THR A O 1
ATOM 664 N N . ALA A 1 87 ? 0.571 3.077 14.115 1.00 96.38 87 ALA A N 1
ATOM 665 C CA . ALA A 1 87 ? 0.981 2.683 15.461 1.00 96.38 87 ALA A CA 1
ATOM 666 C C . ALA A 1 87 ? 1.302 1.187 15.592 1.00 96.38 87 ALA A C 1
ATOM 668 O O . ALA A 1 87 ? 2.036 0.797 16.495 1.00 96.38 87 ALA A O 1
ATOM 669 N N . THR A 1 88 ? 0.762 0.338 14.713 1.00 96.81 88 THR A N 1
ATOM 670 C CA . THR A 1 88 ? 0.918 -1.122 14.796 1.00 96.81 88 THR A CA 1
ATOM 671 C C . THR A 1 88 ? 1.495 -1.709 13.516 1.00 96.81 88 THR A C 1
ATOM 673 O O . THR A 1 88 ? 2.517 -2.389 13.574 1.00 96.81 88 THR A O 1
ATOM 676 N N . LEU A 1 89 ? 0.894 -1.422 12.357 1.00 97.38 89 LEU A N 1
ATOM 677 C CA . LEU A 1 89 ? 1.332 -2.016 11.092 1.00 97.38 89 LEU A CA 1
ATOM 67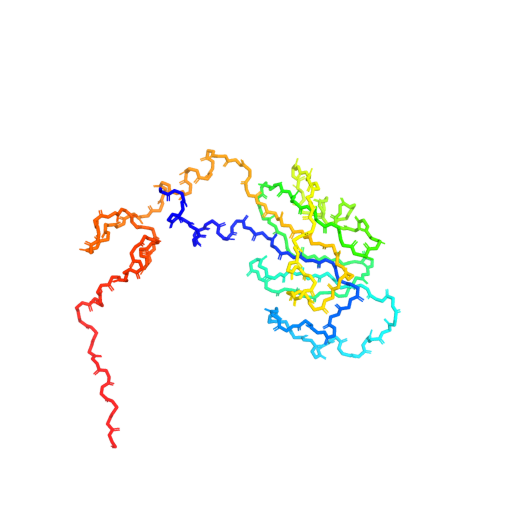8 C C . LEU A 1 89 ? 2.726 -1.530 10.678 1.00 97.38 89 LEU A C 1
ATOM 680 O O . LEU A 1 89 ? 3.589 -2.349 10.376 1.00 97.38 89 LEU A O 1
ATOM 684 N N . ALA A 1 90 ? 2.964 -0.214 10.684 1.00 97.25 90 ALA A N 1
ATOM 685 C CA . ALA A 1 90 ? 4.250 0.343 10.271 1.00 97.25 90 ALA A CA 1
ATOM 686 C C . ALA A 1 90 ? 5.436 -0.184 11.115 1.00 97.25 90 ALA A C 1
ATOM 688 O O . ALA A 1 90 ? 6.428 -0.607 10.514 1.00 97.25 90 ALA A O 1
ATOM 689 N N . PRO A 1 91 ? 5.348 -0.269 12.461 1.00 96.19 91 PRO A N 1
ATOM 690 C CA . PRO A 1 91 ? 6.362 -0.956 13.262 1.00 96.19 91 PRO A CA 1
ATOM 691 C C . PRO A 1 91 ? 6.478 -2.453 12.958 1.00 96.19 91 PRO A C 1
ATOM 693 O O . PRO A 1 91 ? 7.591 -2.952 12.816 1.00 96.19 91 PRO A O 1
ATOM 696 N N . ALA A 1 92 ? 5.357 -3.172 12.814 1.00 95.94 92 ALA A N 1
ATOM 697 C CA . ALA A 1 92 ? 5.372 -4.611 12.528 1.00 95.94 92 ALA A CA 1
ATOM 698 C C . ALA A 1 92 ? 6.057 -4.944 11.191 1.00 95.94 92 ALA A C 1
ATOM 700 O O . ALA A 1 92 ? 6.677 -5.995 11.054 1.00 95.94 92 ALA A O 1
ATOM 701 N N . TRP A 1 93 ? 5.969 -4.039 10.217 1.00 96.62 93 TRP A N 1
ATOM 702 C CA . TRP A 1 93 ? 6.624 -4.147 8.913 1.00 96.62 93 TRP A CA 1
ATOM 703 C C . TRP A 1 93 ? 8.028 -3.529 8.874 1.00 96.62 93 TRP A C 1
ATOM 705 O O . TRP A 1 93 ? 8.631 -3.469 7.806 1.00 96.62 93 TRP A O 1
ATOM 715 N N . ASN A 1 94 ? 8.559 -3.066 10.012 1.00 95.94 94 ASN A N 1
ATOM 716 C CA . ASN A 1 94 ? 9.868 -2.410 10.114 1.00 95.94 94 ASN A CA 1
ATOM 717 C C . ASN A 1 94 ? 10.055 -1.278 9.085 1.00 95.94 94 ASN A C 1
ATOM 719 O O . ASN A 1 94 ? 11.115 -1.127 8.471 1.00 95.94 94 ASN A O 1
ATOM 723 N N . VAL A 1 95 ? 9.002 -0.484 8.874 1.00 96.88 95 VAL A N 1
ATOM 724 C CA . VAL A 1 95 ? 9.025 0.637 7.932 1.00 96.88 95 VAL A CA 1
ATOM 725 C C . VAL A 1 95 ? 10.029 1.688 8.413 1.00 96.88 95 VAL A C 1
ATOM 727 O O . VAL A 1 95 ? 10.012 2.108 9.567 1.00 96.88 95 VAL A O 1
ATOM 730 N N . GLN A 1 96 ? 10.887 2.156 7.508 1.00 95.81 96 GLN A N 1
ATOM 731 C CA . GLN A 1 96 ? 11.981 3.085 7.808 1.00 95.81 96 GLN A CA 1
ATOM 732 C C . GLN A 1 96 ? 11.554 4.558 7.812 1.00 95.81 96 GLN A C 1
ATOM 734 O O . GLN A 1 96 ? 12.253 5.406 8.363 1.00 95.81 96 GLN A O 1
ATOM 739 N N . GLY A 1 97 ? 10.426 4.881 7.182 1.00 95.81 97 GLY A N 1
ATOM 740 C CA . GLY A 1 97 ? 9.887 6.235 7.130 1.00 95.81 97 GLY A CA 1
ATOM 741 C C . GLY A 1 97 ? 8.395 6.241 6.830 1.00 95.81 97 GLY A C 1
ATOM 742 O O . GLY A 1 97 ? 7.905 5.413 6.065 1.00 95.81 97 GLY A O 1
ATOM 743 N N . LEU A 1 98 ? 7.669 7.186 7.423 1.00 96.88 98 LEU A N 1
ATOM 744 C CA . LEU A 1 98 ? 6.221 7.310 7.284 1.00 96.88 98 LEU A CA 1
ATOM 745 C C . LEU A 1 98 ? 5.851 8.716 6.813 1.00 96.88 98 LEU A C 1
ATOM 747 O O . LEU A 1 98 ? 6.385 9.705 7.315 1.00 96.88 98 LEU A O 1
ATOM 751 N N . ARG A 1 99 ? 4.933 8.812 5.849 1.00 97.00 99 ARG A N 1
ATOM 752 C CA . ARG A 1 99 ? 4.412 10.089 5.350 1.00 97.00 99 ARG A CA 1
ATOM 753 C C . ARG A 1 99 ? 2.903 10.041 5.218 1.00 97.00 99 ARG A C 1
ATOM 755 O O . ARG A 1 99 ? 2.356 9.118 4.623 1.00 97.00 99 ARG A O 1
ATOM 762 N N . GLU A 1 100 ? 2.245 11.081 5.706 1.00 96.88 100 GLU A N 1
ATOM 763 C CA . GLU A 1 100 ? 0.825 11.275 5.444 1.00 96.88 100 GLU A CA 1
ATOM 764 C C . GLU A 1 100 ? 0.612 11.944 4.082 1.00 96.88 100 GLU A C 1
ATOM 766 O O . GLU A 1 100 ? 1.387 12.810 3.663 1.00 96.88 100 GLU A O 1
ATOM 771 N N . THR A 1 101 ? -0.439 11.526 3.383 1.00 96.75 101 THR A N 1
ATOM 772 C CA . THR A 1 101 ? -0.868 12.078 2.095 1.00 96.75 101 THR A CA 1
ATOM 773 C C . THR A 1 101 ? -2.389 12.247 2.090 1.00 96.75 101 THR A C 1
ATOM 775 O O . THR A 1 101 ? -3.082 11.513 2.801 1.00 96.75 101 THR A O 1
ATOM 778 N N . PRO A 1 102 ? -2.950 13.191 1.310 1.00 96.44 102 PRO A N 1
ATOM 779 C CA . PRO A 1 102 ? -4.392 13.254 1.112 1.00 96.44 102 PRO A CA 1
ATOM 780 C C . PRO A 1 102 ? -4.940 11.926 0.583 1.00 96.44 102 PRO A C 1
ATOM 782 O O . PRO A 1 102 ? -4.288 11.267 -0.231 1.00 96.44 102 PRO A O 1
ATOM 785 N N . LEU A 1 103 ? -6.141 11.550 1.032 1.00 95.88 103 LEU A N 1
ATOM 786 C CA . LEU A 1 103 ? -6.848 10.389 0.496 1.00 95.88 103 LEU A CA 1
ATOM 787 C C . LEU A 1 103 ? -7.199 10.639 -0.980 1.00 95.88 103 LEU A C 1
ATOM 789 O O . LEU A 1 103 ? -7.818 11.671 -1.269 1.00 95.88 103 LEU A O 1
ATOM 793 N N . PRO A 1 104 ? -6.843 9.725 -1.903 1.00 95.44 104 PRO A N 1
ATOM 794 C CA . PRO A 1 104 ? -7.301 9.802 -3.284 1.00 95.44 104 PRO A CA 1
ATOM 795 C C . PRO A 1 104 ? -8.830 9.893 -3.364 1.00 95.44 104 PRO A C 1
ATOM 797 O O . PRO A 1 104 ? -9.560 9.248 -2.604 1.00 95.44 104 PRO A O 1
ATOM 800 N N . ALA A 1 105 ? -9.335 10.708 -4.290 1.00 95.12 105 ALA A N 1
ATOM 801 C CA . ALA A 1 105 ? -10.771 10.966 -4.413 1.00 95.12 105 ALA A CA 1
ATOM 802 C C . ALA A 1 105 ? -11.556 9.694 -4.783 1.00 95.12 105 ALA A C 1
ATOM 804 O O . ALA A 1 105 ? -12.713 9.528 -4.396 1.00 95.12 105 ALA A O 1
ATOM 805 N N . GLU A 1 106 ? -10.913 8.781 -5.508 1.00 94.88 106 GLU A N 1
ATOM 806 C CA . GLU A 1 106 ? -11.447 7.492 -5.925 1.00 94.88 106 GLU A CA 1
ATOM 807 C C . GLU A 1 106 ? -11.425 6.419 -4.827 1.00 94.88 106 GLU A C 1
ATOM 809 O O . GLU A 1 106 ? -12.151 5.429 -4.955 1.00 94.88 106 GLU A O 1
ATOM 814 N N . SER A 1 107 ? -10.663 6.599 -3.738 1.00 94.00 107 SER A N 1
ATOM 815 C CA . SER A 1 107 ? -10.499 5.574 -2.696 1.00 94.00 107 SER A CA 1
ATOM 816 C C . SER A 1 107 ? -11.836 5.077 -2.130 1.00 94.00 107 SER A C 1
ATOM 818 O O . SER A 1 107 ? -12.021 3.860 -2.066 1.00 94.00 107 SER A O 1
ATOM 820 N N . PRO A 1 108 ? -12.829 5.930 -1.789 1.00 94.75 108 PRO A N 1
ATOM 821 C CA . PRO A 1 108 ? -14.113 5.439 -1.288 1.00 94.75 108 PRO A CA 1
ATOM 822 C C . PRO A 1 108 ? -14.869 4.552 -2.282 1.00 94.75 108 PRO A C 1
ATOM 824 O O . PRO A 1 108 ? -15.543 3.605 -1.875 1.00 94.75 108 PRO A O 1
ATOM 827 N N . ALA A 1 109 ? -14.772 4.855 -3.579 1.00 95.50 109 ALA A N 1
ATOM 828 C CA . ALA A 1 109 ? -15.407 4.067 -4.630 1.00 95.50 109 ALA A CA 1
ATOM 829 C C . ALA A 1 109 ? -14.650 2.758 -4.886 1.00 95.50 109 ALA A C 1
ATOM 831 O O . ALA A 1 109 ? -15.284 1.730 -5.125 1.00 95.50 109 ALA A O 1
ATOM 832 N N . TRP A 1 110 ? -13.316 2.788 -4.806 1.00 95.12 110 TRP A N 1
ATOM 833 C CA . TRP A 1 110 ? -12.448 1.631 -5.007 1.00 95.12 110 TRP A CA 1
ATOM 834 C C . TRP A 1 110 ? -12.568 0.611 -3.864 1.00 95.12 110 TRP A C 1
ATOM 836 O O . TRP A 1 110 ? -12.782 -0.573 -4.114 1.00 95.12 110 TRP A O 1
ATOM 846 N N . TRP A 1 111 ? -12.526 1.080 -2.612 1.00 95.25 111 TRP A N 1
ATOM 847 C CA . TRP A 1 111 ? -12.672 0.253 -1.405 1.00 95.25 111 TRP A CA 1
ATOM 848 C C . TRP A 1 111 ? -14.133 -0.066 -1.041 1.00 95.25 111 TRP A C 1
ATOM 850 O O . TRP A 1 111 ? -14.392 -0.862 -0.139 1.00 95.25 111 TRP A O 1
ATOM 860 N N . GLY A 1 112 ? -15.105 0.586 -1.687 1.00 93.06 112 GLY A N 1
ATOM 861 C CA . GLY A 1 112 ? -16.537 0.436 -1.399 1.00 93.06 112 GLY A CA 1
ATOM 862 C C . GLY A 1 112 ? -17.021 1.152 -0.124 1.00 93.06 112 GLY A C 1
ATOM 863 O O . GLY A 1 112 ? -18.205 1.057 0.236 1.00 93.06 112 GLY A O 1
ATOM 864 N N . THR A 1 113 ? -16.141 1.891 0.565 1.00 93.12 113 THR A N 1
ATOM 865 C CA . THR A 1 113 ? -16.421 2.634 1.804 1.00 93.12 113 THR A CA 1
ATOM 866 C C . THR A 1 113 ? -15.508 3.855 1.975 1.00 93.12 113 THR A C 1
ATOM 868 O O . THR A 1 113 ? -14.319 3.792 1.691 1.00 93.12 113 THR A O 1
ATOM 871 N N . GLY A 1 114 ? -16.045 4.959 2.512 1.00 93.88 114 GLY A N 1
ATOM 872 C CA . GLY A 1 114 ? -15.253 6.130 2.931 1.00 93.88 114 GLY A CA 1
ATOM 873 C C . GLY A 1 114 ? -14.632 5.999 4.329 1.00 93.88 114 GLY A C 1
ATOM 874 O O . GLY A 1 114 ? -13.784 6.805 4.713 1.00 93.88 114 GLY A O 1
ATOM 875 N N . LYS A 1 115 ? -15.028 4.971 5.095 1.00 94.88 115 LYS A N 1
ATOM 876 C CA . LYS A 1 115 ? -14.405 4.608 6.377 1.00 94.88 115 LYS A CA 1
ATOM 877 C C . LYS A 1 115 ? -13.144 3.792 6.101 1.00 94.88 115 LYS A C 1
ATOM 879 O O . LYS A 1 115 ? -13.151 2.575 6.280 1.00 94.88 115 LYS A O 1
AT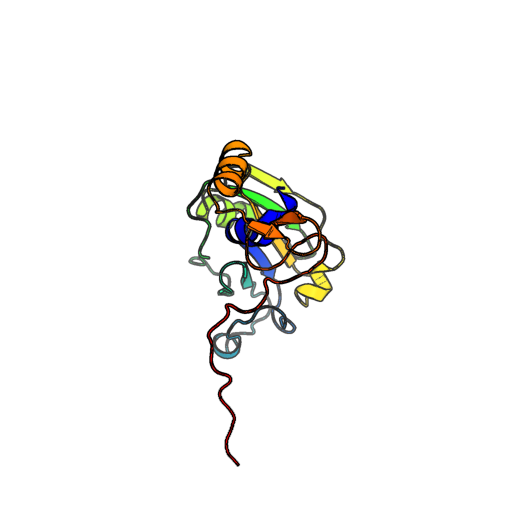OM 884 N N . VAL A 1 116 ? -12.103 4.473 5.640 1.00 96.38 116 VAL A N 1
ATOM 885 C CA . VAL A 1 116 ? -10.842 3.877 5.194 1.00 96.38 116 VAL A CA 1
ATOM 886 C C . VAL A 1 116 ? -9.641 4.616 5.786 1.00 96.38 116 VAL A C 1
ATOM 888 O O . VAL A 1 116 ? -9.683 5.834 5.941 1.00 96.38 116 VAL A O 1
ATOM 891 N N . VAL A 1 117 ? -8.575 3.883 6.103 1.00 97.94 117 VAL A N 1
ATOM 892 C CA . VAL A 1 117 ? -7.203 4.402 6.178 1.00 97.94 117 VAL A CA 1
ATOM 893 C C . VAL A 1 117 ? -6.385 3.601 5.174 1.00 97.94 117 VAL A C 1
ATOM 895 O O . VAL A 1 117 ? -6.179 2.406 5.369 1.00 97.94 117 VAL A O 1
ATOM 898 N N . GLU A 1 118 ? -5.980 4.235 4.082 1.00 97.94 118 GLU A N 1
ATOM 899 C CA . GLU A 1 118 ? -5.212 3.597 3.013 1.00 97.94 118 GLU A CA 1
ATOM 900 C C . GLU A 1 118 ? -3.718 3.671 3.324 1.00 97.94 118 GLU A C 1
ATOM 902 O O . GLU A 1 118 ? -3.244 4.652 3.904 1.00 97.94 118 GLU A O 1
ATOM 907 N N . PHE A 1 119 ? -2.975 2.636 2.948 1.00 98.25 119 PHE A N 1
ATOM 908 C CA . PHE A 1 119 ? -1.528 2.611 3.073 1.00 98.25 119 PHE A CA 1
ATOM 909 C C . PHE A 1 119 ? -0.867 2.003 1.843 1.00 98.25 119 PHE A C 1
ATOM 911 O O . PHE A 1 119 ? -1.411 1.129 1.166 1.00 98.25 119 PHE A O 1
ATOM 918 N N . CYS A 1 120 ? 0.348 2.462 1.575 1.00 97.69 120 CYS A N 1
ATOM 919 C CA . CYS A 1 120 ? 1.165 1.967 0.483 1.00 97.69 120 CYS A CA 1
ATOM 920 C C . CYS A 1 120 ? 2.635 2.020 0.889 1.00 97.69 120 CYS A C 1
ATOM 922 O O . CYS A 1 120 ? 3.137 3.096 1.221 1.00 97.69 120 CYS A O 1
ATOM 924 N N . THR A 1 121 ? 3.329 0.883 0.879 1.00 97.00 121 THR A N 1
ATOM 925 C CA . THR A 1 121 ? 4.784 0.861 1.039 1.00 97.00 121 THR A CA 1
ATOM 926 C C . THR A 1 121 ? 5.488 0.899 -0.302 1.00 97.00 121 THR A C 1
ATOM 928 O O . THR A 1 121 ? 4.975 0.406 -1.304 1.00 97.00 121 THR A O 1
ATOM 931 N N . TYR A 1 122 ? 6.674 1.494 -0.319 1.00 93.38 122 TYR A N 1
ATOM 932 C CA . TYR A 1 122 ? 7.519 1.575 -1.501 1.00 93.38 122 TYR A CA 1
ATOM 933 C C . TYR A 1 122 ? 8.995 1.519 -1.112 1.00 93.38 122 TYR A C 1
ATOM 935 O O . TYR A 1 122 ? 9.379 1.867 0.009 1.00 93.38 122 TYR A O 1
ATOM 943 N N . LEU A 1 123 ? 9.832 1.100 -2.058 1.00 92.06 123 LEU A N 1
ATOM 944 C CA . LEU A 1 123 ? 11.282 1.129 -1.918 1.00 92.06 123 LEU A CA 1
ATOM 945 C C . LEU A 1 123 ? 11.796 2.572 -2.115 1.00 92.06 123 LEU A C 1
ATOM 947 O O . LEU A 1 123 ? 11.626 3.120 -3.208 1.00 92.06 123 LEU A O 1
ATOM 951 N N . PRO A 1 124 ? 12.407 3.210 -1.099 1.00 89.44 124 PRO A N 1
ATOM 952 C CA . PRO A 1 124 ? 12.837 4.607 -1.189 1.00 89.44 124 PRO A CA 1
ATOM 953 C C . PRO A 1 124 ? 14.222 4.773 -1.837 1.00 89.44 124 PRO A C 1
ATOM 955 O O . PRO A 1 124 ? 14.557 5.867 -2.290 1.00 89.44 124 PRO A O 1
ATOM 958 N N . ASP A 1 125 ? 15.043 3.718 -1.854 1.00 87.94 125 ASP A N 1
ATOM 959 C CA . ASP A 1 125 ? 16.443 3.790 -2.269 1.00 87.94 125 ASP A CA 1
ATOM 960 C C . ASP A 1 125 ? 16.570 3.789 -3.798 1.00 87.94 125 ASP A C 1
ATOM 962 O O . ASP A 1 125 ? 16.366 2.774 -4.473 1.00 87.94 125 ASP A O 1
ATOM 966 N N . LEU A 1 126 ? 16.947 4.947 -4.346 1.00 84.75 126 LEU A N 1
ATOM 967 C CA . LEU A 1 126 ? 17.179 5.127 -5.776 1.00 84.75 126 LEU A CA 1
ATOM 968 C C . LEU A 1 126 ? 18.262 4.192 -6.317 1.00 84.75 126 LEU A C 1
ATOM 970 O O . LEU A 1 126 ? 18.119 3.701 -7.433 1.00 84.75 126 LEU A O 1
ATOM 974 N N . SER A 1 127 ? 19.325 3.931 -5.557 1.00 87.00 127 SER A N 1
ATOM 975 C CA . SER A 1 127 ? 20.424 3.064 -5.992 1.00 87.00 127 SER A CA 1
ATOM 976 C C . SER A 1 127 ? 19.932 1.634 -6.174 1.00 87.00 127 SER A C 1
ATOM 978 O O . SER A 1 127 ? 20.202 1.026 -7.210 1.00 87.00 127 SER A O 1
ATOM 980 N N . VAL A 1 128 ? 19.134 1.130 -5.227 1.00 87.12 128 VAL A N 1
ATOM 981 C CA . VAL A 1 128 ? 18.521 -0.202 -5.332 1.00 87.12 128 VAL A CA 1
ATOM 982 C C . VAL A 1 128 ? 17.536 -0.247 -6.500 1.00 87.12 128 VAL A C 1
ATOM 984 O O . VAL A 1 128 ? 17.588 -1.173 -7.307 1.00 87.12 128 VAL A O 1
ATOM 987 N N . LEU A 1 129 ? 16.689 0.776 -6.669 1.00 86.56 129 LEU A N 1
ATOM 988 C CA . LEU A 1 129 ? 15.788 0.871 -7.826 1.00 86.56 129 LEU A CA 1
ATOM 989 C C . LEU A 1 129 ? 16.557 0.831 -9.155 1.00 86.56 129 LEU A C 1
ATOM 991 O O . LEU A 1 129 ? 16.171 0.103 -10.072 1.00 86.56 129 LEU A O 1
ATOM 995 N N . TYR A 1 130 ? 17.663 1.570 -9.265 1.00 84.75 130 TYR A N 1
ATOM 996 C CA . TYR A 1 130 ? 18.518 1.540 -10.450 1.00 84.75 130 TYR A CA 1
ATOM 997 C C . TYR A 1 130 ? 19.130 0.159 -10.675 1.00 84.75 130 TYR A C 1
ATOM 999 O O . TYR A 1 130 ? 19.076 -0.326 -11.803 1.00 84.75 130 TYR A O 1
ATOM 1007 N N . GLN A 1 131 ? 19.658 -0.485 -9.631 1.00 86.88 131 GLN A N 1
ATOM 1008 C CA . GLN A 1 131 ? 20.216 -1.838 -9.711 1.00 86.88 131 GLN A CA 1
ATOM 1009 C C . GLN A 1 131 ? 19.175 -2.868 -10.166 1.00 86.88 131 GLN A C 1
ATOM 1011 O O . GLN A 1 131 ? 19.462 -3.706 -11.021 1.00 86.88 131 GLN A O 1
ATOM 1016 N N . LEU A 1 132 ? 17.944 -2.787 -9.663 1.00 86.88 132 LEU A N 1
ATOM 1017 C CA . LEU A 1 132 ? 16.844 -3.649 -10.100 1.00 86.88 132 LEU A CA 1
ATOM 1018 C C . LEU A 1 132 ? 16.541 -3.456 -11.591 1.00 86.88 132 LEU A C 1
ATOM 1020 O O . LEU A 1 132 ? 16.431 -4.414 -12.349 1.00 86.88 132 LEU A O 1
ATOM 1024 N N . VAL A 1 133 ? 16.472 -2.207 -12.045 1.00 84.75 133 VAL A N 1
ATOM 1025 C CA . VAL A 1 133 ? 16.144 -1.867 -13.441 1.00 84.75 133 VAL A CA 1
ATOM 1026 C C . VAL A 1 133 ? 17.300 -2.162 -14.408 1.00 84.75 133 VAL A C 1
ATOM 1028 O O . VAL A 1 133 ? 17.084 -2.344 -15.612 1.00 84.75 133 VAL A O 1
ATOM 1031 N N . THR A 1 134 ? 18.546 -2.166 -13.936 1.00 84.56 134 THR A N 1
ATOM 1032 C CA . THR A 1 134 ? 19.732 -2.464 -14.757 1.00 84.56 134 THR A CA 1
ATOM 1033 C C . THR A 1 134 ? 20.111 -3.937 -14.764 1.00 84.56 134 THR A C 1
ATOM 1035 O O . THR A 1 134 ? 20.705 -4.378 -15.744 1.00 84.56 134 THR A O 1
ATOM 1038 N N . SER A 1 135 ? 19.730 -4.701 -13.740 1.00 84.62 135 SER A N 1
ATOM 1039 C CA . SER A 1 135 ? 19.982 -6.147 -13.663 1.00 84.62 135 SER A CA 1
ATOM 1040 C C . SER A 1 135 ? 19.029 -6.988 -14.517 1.00 84.62 135 SER A C 1
ATOM 1042 O O . SER A 1 135 ? 19.369 -8.109 -14.894 1.00 84.62 135 SER A O 1
ATOM 1044 N N . VAL A 1 136 ? 17.854 -6.461 -14.872 1.00 83.19 136 VAL A N 1
ATOM 1045 C CA . VAL A 1 136 ? 16.898 -7.160 -15.743 1.00 83.19 136 VAL A CA 1
ATOM 1046 C C . VAL A 1 136 ? 17.299 -7.099 -17.219 1.00 83.19 136 VAL A C 1
ATOM 1048 O O . VAL A 1 136 ? 17.705 -6.056 -17.739 1.00 83.19 136 VAL A O 1
ATOM 1051 N N . ARG A 1 137 ? 17.137 -8.227 -17.925 1.00 78.44 137 ARG A N 1
ATOM 1052 C CA . ARG A 1 137 ? 17.421 -8.326 -19.364 1.00 78.44 137 ARG A CA 1
ATOM 1053 C C . ARG A 1 137 ? 16.533 -7.360 -20.148 1.00 78.44 137 ARG A C 1
ATOM 1055 O O . ARG A 1 137 ? 15.310 -7.381 -20.023 1.00 78.44 137 ARG A O 1
ATOM 1062 N N . ARG A 1 138 ? 17.165 -6.554 -20.998 1.00 79.56 138 ARG A N 1
ATOM 1063 C CA . ARG A 1 138 ? 16.498 -5.597 -21.886 1.00 79.56 138 ARG A CA 1
ATOM 1064 C C . ARG A 1 138 ? 16.396 -6.174 -23.290 1.00 79.56 138 ARG A C 1
ATOM 1066 O O . ARG A 1 138 ? 17.347 -6.778 -23.786 1.00 79.56 138 ARG A O 1
ATOM 1073 N N . GLY A 1 139 ? 15.246 -5.981 -23.921 1.00 80.94 139 GLY A N 1
ATOM 1074 C CA . GLY A 1 139 ? 15.061 -6.175 -25.358 1.00 80.94 139 GLY A CA 1
ATOM 1075 C C . GLY A 1 139 ? 14.801 -4.835 -26.038 1.00 80.94 139 GLY A C 1
ATOM 1076 O O . GLY A 1 139 ? 14.416 -3.876 -25.377 1.00 80.94 139 GLY A O 1
ATOM 1077 N N . ARG A 1 140 ? 14.963 -4.757 -27.360 1.00 86.62 140 ARG A N 1
ATOM 1078 C CA . ARG A 1 140 ? 14.482 -3.607 -28.139 1.00 86.62 140 ARG A CA 1
ATOM 1079 C C . ARG A 1 140 ? 13.107 -3.923 -28.703 1.00 86.62 140 ARG A C 1
ATOM 1081 O O . ARG A 1 140 ? 12.895 -5.000 -29.255 1.00 86.62 140 ARG A O 1
ATOM 1088 N N . CYS A 1 141 ? 12.176 -2.983 -28.579 1.00 88.12 141 CYS A N 1
ATOM 1089 C CA . CYS A 1 141 ? 10.874 -3.096 -29.219 1.00 88.12 141 CYS A CA 1
ATOM 1090 C C . CYS A 1 141 ? 11.056 -3.204 -30.737 1.00 88.12 141 CYS A C 1
ATOM 1092 O O . CYS A 1 141 ? 11.644 -2.310 -31.343 1.00 88.12 141 CYS A O 1
ATOM 1094 N N . HIS A 1 142 ? 10.498 -4.243 -31.359 1.00 87.50 142 HIS A N 1
ATOM 1095 C CA . HIS A 1 142 ? 10.625 -4.441 -32.806 1.00 87.50 142 HIS A CA 1
ATOM 1096 C C . HIS A 1 142 ? 9.925 -3.339 -33.626 1.00 87.50 142 HIS A C 1
ATOM 1098 O O . HIS A 1 142 ? 10.306 -3.091 -34.762 1.00 87.50 142 HIS A O 1
ATOM 1104 N N . TRP A 1 143 ? 8.897 -2.692 -33.058 1.00 90.75 143 TRP A N 1
ATOM 1105 C CA . TRP A 1 143 ? 8.138 -1.629 -33.722 1.00 90.75 143 TRP A CA 1
ATOM 1106 C C . TRP A 1 143 ? 8.786 -0.245 -33.569 1.00 90.75 143 TRP A C 1
ATOM 1108 O O . TRP A 1 143 ? 9.199 0.358 -34.551 1.00 90.75 143 TRP A O 1
ATOM 1118 N N . CYS A 1 144 ? 8.897 0.271 -32.337 1.00 92.12 144 CYS A N 1
ATOM 1119 C CA . CYS A 1 144 ? 9.398 1.631 -32.096 1.00 92.12 144 CYS A CA 1
ATOM 1120 C C . CYS A 1 144 ? 10.895 1.725 -31.752 1.00 92.12 144 CYS A C 1
ATOM 1122 O O . CYS A 1 144 ? 11.414 2.828 -31.611 1.00 92.12 144 CYS A O 1
ATOM 1124 N N . GLY A 1 145 ? 11.596 0.604 -31.556 1.00 86.31 145 GLY A N 1
ATOM 1125 C CA . GLY A 1 145 ? 13.042 0.578 -31.301 1.00 86.31 145 GLY A CA 1
ATOM 1126 C C . GLY A 1 145 ? 13.507 0.918 -29.877 1.00 86.31 145 GLY A C 1
ATOM 1127 O O . GLY A 1 145 ? 14.705 0.796 -29.619 1.00 86.31 145 GLY A O 1
ATOM 1128 N N . ILE A 1 146 ? 12.600 1.304 -28.970 1.00 86.69 146 ILE A N 1
ATOM 1129 C CA . ILE A 1 146 ? 12.886 1.653 -27.561 1.00 86.69 146 ILE A CA 1
ATOM 1130 C C . ILE A 1 146 ? 13.184 0.397 -26.724 1.00 86.69 146 ILE A C 1
ATOM 1132 O O . ILE A 1 146 ? 12.609 -0.663 -26.975 1.00 86.69 146 ILE A O 1
ATOM 1136 N N . ASP A 1 147 ? 14.030 0.532 -25.698 1.00 83.94 147 ASP A N 1
ATOM 1137 C CA . ASP A 1 147 ? 14.294 -0.526 -24.718 1.00 83.94 147 ASP A CA 1
ATOM 1138 C C . ASP A 1 147 ? 13.040 -0.913 -23.916 1.00 83.94 147 ASP A C 1
ATOM 1140 O O . ASP A 1 147 ? 12.344 -0.078 -23.323 1.00 83.94 147 ASP A O 1
ATOM 1144 N N . VAL A 1 148 ? 12.784 -2.217 -23.864 1.00 81.31 148 VAL A N 1
ATOM 1145 C CA . VAL A 1 148 ? 11.661 -2.851 -23.176 1.00 81.31 148 VAL A CA 1
ATOM 1146 C C . VAL A 1 148 ? 12.193 -3.770 -22.083 1.00 81.31 148 VAL A C 1
ATOM 1148 O O . VAL A 1 148 ? 13.150 -4.522 -22.283 1.00 81.31 148 VAL A O 1
ATOM 1151 N N . ILE A 1 149 ? 11.536 -3.707 -20.927 1.00 81.12 149 ILE A N 1
ATOM 1152 C CA . ILE A 1 149 ? 11.677 -4.656 -19.826 1.00 81.12 149 ILE A CA 1
ATOM 1153 C C . ILE A 1 149 ? 10.357 -5.433 -19.776 1.00 81.12 149 ILE A C 1
ATOM 1155 O O . ILE A 1 149 ? 9.300 -4.836 -19.580 1.00 81.12 149 ILE A O 1
ATOM 1159 N N . GLY A 1 150 ? 10.413 -6.746 -20.000 1.00 78.81 150 GLY A N 1
ATOM 1160 C CA . GLY A 1 150 ? 9.230 -7.608 -20.086 1.00 78.81 150 GLY A CA 1
ATOM 1161 C C . GLY A 1 150 ? 8.702 -7.820 -21.511 1.00 78.81 150 GLY A C 1
ATOM 1162 O O . GLY A 1 150 ? 9.430 -7.697 -22.492 1.00 78.81 150 GLY A O 1
ATOM 1163 N N . ASP A 1 151 ? 7.423 -8.176 -21.606 1.00 79.31 151 ASP A N 1
ATOM 1164 C CA . ASP A 1 151 ? 6.737 -8.707 -22.793 1.00 79.31 151 ASP A CA 1
ATOM 1165 C C . ASP A 1 151 ? 5.832 -7.689 -23.509 1.00 79.31 151 ASP A C 1
ATOM 1167 O O . ASP A 1 151 ? 5.112 -8.034 -24.444 1.00 79.31 151 ASP A O 1
ATOM 1171 N N . ARG A 1 152 ? 5.833 -6.424 -23.083 1.00 82.69 152 ARG A N 1
ATOM 1172 C CA . ARG A 1 152 ? 5.031 -5.362 -23.698 1.00 82.69 152 ARG A CA 1
ATOM 1173 C C . ARG A 1 152 ? 5.755 -4.025 -23.632 1.00 82.69 152 ARG A C 1
ATOM 1175 O O . ARG A 1 152 ? 6.178 -3.589 -22.564 1.00 82.69 152 ARG A O 1
ATOM 11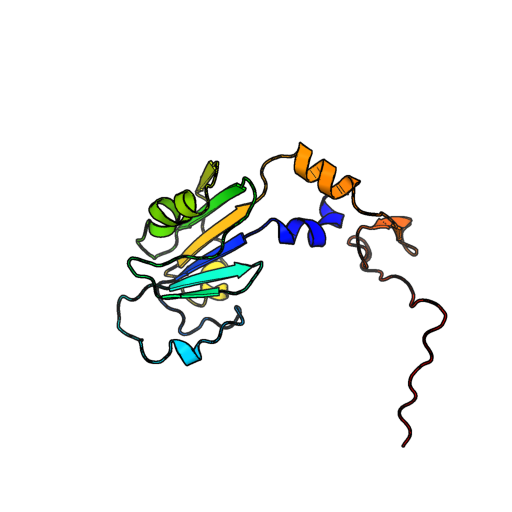82 N N . CYS A 1 153 ? 5.857 -3.337 -24.766 1.00 85.38 153 CYS A N 1
ATOM 1183 C CA . CYS A 1 153 ? 6.417 -1.991 -24.823 1.00 85.38 153 CYS A CA 1
ATOM 1184 C C . CYS A 1 153 ? 5.477 -0.989 -24.136 1.00 85.38 153 CYS A C 1
ATOM 1186 O O . CYS A 1 153 ? 4.350 -0.804 -24.581 1.00 85.38 153 CYS A O 1
ATOM 1188 N N . VAL A 1 154 ? 5.939 -0.280 -23.104 1.00 81.69 154 VAL A N 1
ATOM 1189 C CA . VAL A 1 154 ? 5.123 0.737 -22.404 1.00 81.69 154 VAL A CA 1
ATOM 1190 C C . VAL A 1 154 ? 4.851 2.001 -23.228 1.00 81.69 154 VAL A C 1
ATOM 1192 O O . VAL A 1 154 ? 4.019 2.810 -22.840 1.00 81.69 154 VAL A O 1
ATOM 1195 N N . PHE A 1 155 ? 5.557 2.188 -24.349 1.00 84.69 155 PHE A N 1
ATOM 1196 C CA . PHE A 1 155 ? 5.393 3.356 -25.215 1.00 84.69 155 PHE A CA 1
ATOM 1197 C C . PHE A 1 155 ? 4.363 3.107 -26.321 1.00 84.69 155 PHE A C 1
ATOM 1199 O O . PHE A 1 155 ? 3.376 3.824 -26.421 1.00 84.69 155 PHE A O 1
ATOM 1206 N N . CYS A 1 156 ? 4.574 2.075 -27.147 1.00 89.62 156 CYS A N 1
ATOM 1207 C CA . CYS A 1 156 ? 3.692 1.773 -28.283 1.00 89.62 156 CYS A CA 1
ATOM 1208 C C . CYS A 1 156 ? 2.738 0.595 -28.036 1.00 89.62 156 CYS A C 1
ATOM 1210 O O . CYS A 1 156 ? 1.993 0.215 -28.932 1.00 89.62 156 CYS A O 1
ATOM 1212 N N . SER A 1 157 ? 2.761 -0.011 -26.846 1.00 88.12 157 SER A N 1
ATOM 1213 C CA . SER A 1 157 ? 1.955 -1.185 -26.474 1.00 88.12 157 SER A CA 1
ATOM 1214 C C . SER A 1 157 ? 2.208 -2.467 -27.279 1.00 88.12 157 SER A C 1
ATOM 1216 O O . SER A 1 157 ? 1.528 -3.464 -27.021 1.00 88.12 157 SER A O 1
ATOM 1218 N N . ALA A 1 158 ? 3.191 -2.481 -28.189 1.00 87.88 158 ALA A N 1
ATOM 1219 C CA . ALA A 1 158 ? 3.562 -3.663 -28.966 1.00 87.88 158 ALA A CA 1
ATOM 1220 C C . ALA A 1 158 ? 4.028 -4.812 -28.060 1.00 87.88 158 ALA A C 1
ATOM 1222 O O . ALA A 1 158 ? 4.761 -4.596 -27.088 1.00 87.88 158 ALA A O 1
ATOM 1223 N N . VAL A 1 159 ? 3.608 -6.027 -28.403 1.00 85.25 159 VAL A N 1
ATOM 1224 C CA . VAL A 1 159 ? 4.071 -7.282 -27.798 1.00 85.25 159 VAL A CA 1
ATOM 1225 C C . VAL A 1 159 ? 5.037 -7.974 -28.764 1.00 85.25 159 VAL A C 1
ATOM 1227 O O . VAL A 1 159 ? 4.879 -7.802 -29.975 1.00 85.25 159 VAL A O 1
ATOM 1230 N N . PRO A 1 160 ? 6.048 -8.719 -28.280 1.00 77.25 160 PRO A N 1
ATOM 1231 C CA . PRO A 1 160 ? 6.919 -9.499 -29.146 1.00 77.25 160 PRO A CA 1
ATOM 1232 C C . PRO A 1 160 ? 6.103 -10.420 -30.065 1.00 77.25 160 PRO A C 1
ATOM 1234 O O . PRO A 1 160 ? 5.084 -10.960 -29.622 1.00 77.25 160 PRO A O 1
ATOM 1237 N N . PRO A 1 161 ? 6.535 -10.629 -31.322 1.00 76.88 161 PRO A N 1
ATOM 1238 C CA . PRO A 1 161 ? 5.946 -11.662 -32.164 1.00 76.88 161 PRO A CA 1
ATOM 1239 C C . PRO A 1 161 ? 6.062 -13.027 -31.473 1.00 76.88 161 PRO A C 1
ATOM 1241 O O . PRO A 1 161 ? 7.019 -13.275 -30.732 1.00 76.88 161 PRO A O 1
ATOM 1244 N N . ALA A 1 162 ? 5.076 -13.902 -31.697 1.00 74.06 162 ALA A N 1
ATOM 1245 C CA . ALA A 1 162 ? 5.112 -15.259 -31.163 1.00 74.06 162 ALA A CA 1
ATOM 1246 C C . ALA A 1 162 ? 6.419 -15.952 -31.599 1.00 74.06 162 ALA A C 1
ATOM 1248 O O . ALA A 1 162 ? 6.828 -15.773 -32.749 1.00 74.06 162 ALA A O 1
ATOM 1249 N N . PRO A 1 163 ? 7.081 -16.723 -30.716 1.00 68.81 163 PRO A N 1
ATOM 1250 C CA . PRO A 1 163 ? 8.260 -17.475 -31.112 1.00 68.81 163 PRO A CA 1
ATOM 1251 C C . PRO A 1 163 ? 7.892 -18.405 -32.272 1.00 68.81 163 PRO A C 1
ATOM 1253 O O . PRO A 1 163 ? 6.926 -19.167 -32.176 1.00 68.81 163 PRO A O 1
ATOM 1256 N N . GLU A 1 164 ? 8.644 -18.331 -33.369 1.00 61.47 164 GLU A N 1
ATOM 1257 C CA . GLU A 1 164 ? 8.481 -19.243 -34.499 1.00 61.47 164 GLU A CA 1
ATOM 1258 C C . GLU A 1 164 ? 8.669 -20.684 -33.996 1.00 61.47 164 GLU A C 1
ATOM 1260 O O . GLU A 1 164 ? 9.737 -21.039 -33.500 1.00 61.47 164 GLU A O 1
ATOM 1265 N N . GLY A 1 165 ? 7.609 -21.502 -34.066 1.00 58.31 165 GLY A N 1
ATOM 1266 C CA . GLY A 1 165 ? 7.676 -22.928 -33.723 1.00 58.31 165 GLY A CA 1
ATOM 1267 C C . GLY A 1 165 ? 6.632 -23.480 -32.747 1.00 58.31 165 GLY A C 1
ATOM 1268 O O . GLY A 1 165 ? 6.729 -24.654 -32.410 1.00 58.31 165 GLY A O 1
ATOM 1269 N N . THR A 1 166 ? 5.621 -22.720 -32.306 1.00 51.28 166 THR A N 1
ATOM 1270 C CA . THR A 1 166 ? 4.466 -23.336 -31.611 1.00 51.28 166 THR A CA 1
ATOM 1271 C C . THR A 1 166 ? 3.436 -23.785 -32.655 1.00 51.28 166 THR A C 1
ATOM 1273 O O . THR A 1 166 ? 2.833 -22.917 -33.290 1.00 51.28 166 THR A O 1
ATOM 1276 N N . PRO A 1 167 ? 3.208 -25.096 -32.879 1.00 50.53 167 PRO A N 1
ATOM 1277 C CA . PRO A 1 167 ? 2.161 -25.539 -33.789 1.00 50.53 167 PRO A CA 1
ATOM 1278 C C . PRO A 1 167 ? 0.810 -25.083 -33.239 1.00 50.53 167 PRO A C 1
ATOM 1280 O O . PRO A 1 167 ? 0.501 -25.303 -32.066 1.00 50.53 167 PRO A O 1
ATOM 1283 N N . ALA A 1 168 ? -0.001 -24.448 -34.082 1.00 58.50 168 ALA A N 1
ATOM 1284 C CA . ALA A 1 168 ? -1.383 -24.154 -33.745 1.00 58.50 168 ALA A CA 1
ATOM 1285 C C . ALA A 1 168 ? -2.099 -25.481 -33.452 1.00 58.50 168 ALA A C 1
ATOM 1287 O O . ALA A 1 168 ? -2.243 -26.319 -34.339 1.00 58.50 168 ALA A O 1
ATOM 1288 N N . LEU A 1 169 ? -2.537 -25.680 -32.206 1.00 57.03 169 LEU A N 1
ATOM 1289 C CA . LEU A 1 169 ? -3.459 -26.755 -31.853 1.00 57.03 169 LEU A CA 1
ATOM 1290 C C . LEU A 1 169 ? -4.789 -26.471 -32.560 1.00 57.03 169 LEU A C 1
ATOM 1292 O O . LEU A 1 169 ? -5.661 -25.767 -32.049 1.00 57.03 169 LEU A O 1
ATOM 1296 N N . THR A 1 170 ? -4.921 -26.994 -33.775 1.00 51.53 170 THR A N 1
ATOM 1297 C CA . THR A 1 170 ? -6.187 -27.094 -34.492 1.00 51.53 170 THR A CA 1
ATOM 1298 C C . THR A 1 170 ? -7.136 -27.933 -33.646 1.00 51.53 170 THR A C 1
ATOM 1300 O O . THR A 1 170 ? -6.928 -29.135 -33.482 1.00 51.53 170 THR A O 1
ATOM 1303 N N . ARG A 1 171 ? -8.172 -27.300 -33.082 1.00 49.31 171 ARG A N 1
ATOM 1304 C CA . ARG A 1 171 ? -9.319 -28.014 -32.512 1.00 49.31 171 ARG A CA 1
ATOM 1305 C C . ARG A 1 171 ? -10.019 -28.750 -33.653 1.00 49.31 171 ARG A C 1
ATOM 1307 O O . ARG A 1 171 ? -10.666 -28.116 -34.482 1.00 49.31 171 ARG A O 1
ATOM 1314 N N . GLY A 1 172 ? -9.819 -30.064 -33.702 1.00 51.03 172 GLY A N 1
ATOM 1315 C CA . GLY A 1 172 ? -10.587 -30.972 -34.544 1.00 51.03 172 GLY A CA 1
ATOM 1316 C C . GLY A 1 172 ? -12.053 -30.983 -34.115 1.00 51.03 172 GLY A C 1
ATOM 1317 O O . GLY A 1 172 ? -12.349 -30.968 -32.919 1.00 51.03 172 GLY A O 1
ATOM 1318 N N . THR A 1 173 ? -12.910 -30.935 -35.129 1.00 48.53 173 THR A N 1
ATOM 1319 C CA . THR A 1 173 ? -14.374 -31.071 -35.136 1.00 48.53 173 THR A CA 1
ATOM 1320 C C . THR A 1 173 ? -14.870 -32.375 -34.541 1.00 48.53 173 THR A C 1
ATOM 1322 O O . THR A 1 173 ? -14.205 -33.401 -34.814 1.00 48.53 173 THR A O 1
#

Organism: NCBI:txid3074435

pLDDT: mean 85.48, std 13.49, range [47.84, 98.25]